Protein AF-A0AA37XIS6-F1 (afdb_monomer_lite)

Secondary structure (DSSP, 8-state):
-HHHHHHHH---HHHHHHHHHHHHH-EE-GGG-EE--S--SS-------HHHHHHHHHHHHHHH-GGGS------

Structure (mmCIF, N/CA/C/O backbone):
data_AF-A0AA37XIS6-F1
#
_entry.id   AF-A0AA37XIS6-F1
#
loop_
_atom_site.group_PDB
_atom_site.id
_atom_site.type_symbol
_atom_site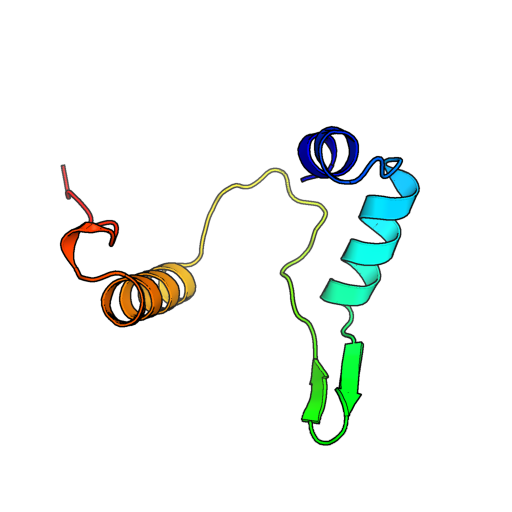.label_atom_id
_atom_site.label_alt_id
_atom_site.label_comp_id
_atom_site.label_asym_id
_atom_site.label_entity_id
_atom_site.label_seq_id
_atom_site.pdbx_PDB_ins_code
_atom_site.Cartn_x
_atom_site.Cartn_y
_atom_site.Cartn_z
_atom_site.occupancy
_atom_site.B_iso_or_equiv
_atom_site.auth_seq_id
_atom_site.auth_comp_id
_atom_site.auth_asym_id
_atom_site.auth_atom_id
_atom_site.pdbx_PDB_model_num
ATOM 1 N N . MET A 1 1 ? -0.534 5.425 -4.093 1.00 95.69 1 MET A N 1
ATOM 2 C CA . MET A 1 1 ? 0.727 4.691 -3.834 1.00 95.69 1 MET A CA 1
ATOM 3 C C . MET A 1 1 ? 1.956 5.450 -4.334 1.00 95.69 1 MET A C 1
ATOM 5 O O . MET A 1 1 ? 2.715 5.914 -3.500 1.00 95.69 1 MET A O 1
ATOM 9 N N . GLN A 1 2 ? 2.154 5.614 -5.651 1.00 97.50 2 GLN A N 1
ATOM 10 C CA . GLN A 1 2 ? 3.381 6.215 -6.214 1.00 97.50 2 GLN A CA 1
ATOM 11 C C . GLN A 1 2 ? 3.679 7.630 -5.688 1.00 97.50 2 GLN A C 1
ATOM 13 O O . GLN A 1 2 ? 4.796 7.890 -5.254 1.00 97.50 2 GLN A O 1
ATOM 18 N N . GLN A 1 3 ? 2.672 8.511 -5.650 1.00 97.81 3 GLN A N 1
ATOM 19 C CA . GLN A 1 3 ? 2.818 9.877 -5.123 1.00 97.81 3 GLN A CA 1
ATOM 20 C C . GLN A 1 3 ? 3.284 9.885 -3.657 1.00 97.81 3 GLN A C 1
ATOM 22 O O . GLN A 1 3 ? 4.241 10.569 -3.308 1.00 97.81 3 GLN A O 1
ATOM 27 N N . GLU A 1 4 ? 2.658 9.066 -2.807 1.00 98.12 4 GLU A N 1
ATOM 28 C CA . GLU A 1 4 ? 3.021 8.966 -1.389 1.00 98.12 4 GLU A CA 1
ATOM 29 C C . GLU A 1 4 ? 4.403 8.333 -1.181 1.00 98.12 4 GLU A C 1
ATOM 31 O O . GLU A 1 4 ? 5.140 8.770 -0.302 1.00 98.12 4 GLU A O 1
ATOM 36 N N . ALA A 1 5 ? 4.795 7.353 -2.002 1.00 98.12 5 ALA A N 1
ATOM 37 C CA . ALA A 1 5 ? 6.135 6.768 -1.951 1.00 98.12 5 ALA A CA 1
ATOM 38 C C . ALA A 1 5 ? 7.223 7.778 -2.357 1.00 98.12 5 ALA A C 1
ATOM 40 O O . ALA A 1 5 ? 8.281 7.822 -1.730 1.00 98.12 5 ALA A O 1
ATOM 41 N N . ALA A 1 6 ? 6.959 8.629 -3.353 1.00 98.25 6 ALA A N 1
ATOM 42 C CA . ALA A 1 6 ? 7.859 9.724 -3.700 1.00 98.25 6 ALA A CA 1
ATOM 43 C C . ALA A 1 6 ? 7.969 10.734 -2.547 1.00 98.25 6 ALA A C 1
ATOM 45 O O . ALA A 1 6 ? 9.076 11.084 -2.150 1.00 98.25 6 ALA A O 1
ATOM 46 N N . ARG A 1 7 ? 6.833 11.134 -1.956 1.00 98.44 7 ARG A N 1
ATOM 47 C CA . ARG A 1 7 ? 6.773 12.140 -0.884 1.00 98.44 7 ARG A CA 1
ATOM 48 C C . ARG A 1 7 ? 7.398 11.682 0.436 1.00 98.44 7 ARG A C 1
ATOM 50 O O . ARG A 1 7 ? 8.057 12.474 1.096 1.00 98.44 7 ARG A O 1
ATOM 57 N N . LYS A 1 8 ? 7.148 10.437 0.852 1.00 98.19 8 LYS A N 1
ATOM 58 C CA . LYS A 1 8 ? 7.539 9.927 2.181 1.00 98.19 8 LYS A CA 1
ATOM 59 C C . LYS A 1 8 ? 8.846 9.145 2.175 1.00 98.19 8 LYS A C 1
ATOM 61 O O . LYS A 1 8 ? 9.534 9.125 3.187 1.00 98.19 8 LYS A O 1
ATOM 66 N N . LEU A 1 9 ? 9.164 8.477 1.066 1.00 97.88 9 LEU A N 1
ATOM 67 C CA . LEU A 1 9 ? 10.295 7.547 0.978 1.00 97.88 9 LEU A CA 1
ATOM 68 C C . LEU A 1 9 ? 11.348 7.987 -0.050 1.00 97.88 9 LEU A C 1
ATOM 70 O O . LEU A 1 9 ? 12.344 7.288 -0.224 1.00 97.88 9 LEU A O 1
ATOM 74 N N . ASN A 1 10 ? 11.142 9.110 -0.753 1.00 97.94 10 ASN A N 1
ATOM 75 C CA . ASN A 1 10 ? 11.998 9.586 -1.849 1.00 97.94 10 ASN A CA 1
ATOM 76 C C . ASN A 1 10 ? 12.200 8.547 -2.969 1.00 97.94 10 ASN A C 1
ATOM 78 O O . ASN A 1 10 ? 13.233 8.511 -3.643 1.00 97.94 10 ASN A O 1
ATOM 82 N N . PHE A 1 11 ? 11.221 7.662 -3.182 1.00 98.50 11 PHE A N 1
ATOM 83 C CA . PHE A 1 11 ? 11.302 6.667 -4.248 1.00 98.50 11 PHE A CA 1
ATOM 84 C C . PHE A 1 11 ? 10.851 7.267 -5.575 1.00 98.50 11 PHE A C 1
ATOM 86 O O . PHE A 1 11 ? 9.745 7.789 -5.701 1.00 98.50 11 PHE A O 1
ATOM 93 N N . ARG A 1 12 ? 11.692 7.121 -6.604 1.00 98.00 12 ARG A N 1
ATOM 94 C CA . ARG A 1 12 ? 11.260 7.321 -7.992 1.00 98.00 12 ARG A CA 1
ATOM 95 C C . ARG A 1 12 ? 10.193 6.283 -8.344 1.00 98.00 12 ARG A C 1
ATOM 97 O O . ARG A 1 12 ? 10.274 5.143 -7.884 1.00 98.00 12 ARG A O 1
ATOM 104 N N . THR A 1 13 ? 9.275 6.632 -9.244 1.00 97.00 13 THR A N 1
ATOM 105 C CA . THR A 1 13 ? 8.174 5.757 -9.681 1.00 97.00 13 THR A CA 1
ATOM 106 C C . THR A 1 13 ? 8.637 4.352 -10.070 1.00 97.00 13 THR A C 1
ATOM 108 O O . THR A 1 13 ? 8.045 3.370 -9.626 1.00 97.00 13 THR A O 1
ATOM 111 N N . GLY A 1 14 ? 9.734 4.239 -10.830 1.00 98.00 14 GLY A N 1
ATOM 112 C CA . GLY A 1 14 ? 10.299 2.942 -11.224 1.00 98.00 14 GLY A CA 1
ATOM 113 C C . GLY A 1 14 ? 10.694 2.065 -10.030 1.00 98.00 14 GLY A C 1
ATOM 114 O O . GLY A 1 14 ? 10.371 0.881 -10.010 1.00 98.00 14 GLY A O 1
ATOM 115 N N . LYS A 1 15 ? 11.296 2.653 -8.986 1.00 98.38 15 LYS A N 1
ATOM 116 C CA . LYS A 1 15 ? 11.659 1.930 -7.758 1.00 98.38 15 LYS A CA 1
ATOM 117 C C . LYS A 1 15 ? 10.418 1.479 -6.990 1.00 98.38 15 LYS A C 1
ATOM 119 O O . LYS A 1 15 ? 10.367 0.334 -6.555 1.00 98.38 15 LYS A O 1
ATOM 124 N N . THR A 1 16 ? 9.407 2.342 -6.854 1.00 98.38 16 THR A N 1
ATOM 125 C CA . THR A 1 16 ? 8.138 1.969 -6.207 1.00 98.38 16 THR A CA 1
ATOM 126 C C . THR A 1 16 ? 7.486 0.785 -6.910 1.00 98.38 16 THR A C 1
ATOM 128 O O . THR A 1 16 ? 7.054 -0.150 -6.243 1.00 98.38 16 THR A O 1
ATOM 131 N N . MET A 1 17 ? 7.439 0.802 -8.244 1.00 98.31 17 MET A N 1
ATOM 132 C CA . MET A 1 17 ? 6.804 -0.280 -8.993 1.00 98.31 17 MET A CA 1
ATOM 133 C C . MET A 1 17 ? 7.598 -1.581 -8.959 1.00 98.31 17 MET A C 1
ATOM 135 O O . MET A 1 17 ? 6.986 -2.638 -8.876 1.00 98.31 17 MET A O 1
ATOM 139 N N . MET A 1 18 ? 8.930 -1.511 -8.975 1.00 98.25 18 MET A N 1
ATOM 140 C CA . MET A 1 18 ? 9.793 -2.684 -8.829 1.00 98.25 18 MET A CA 1
ATOM 141 C C . MET A 1 18 ? 9.588 -3.370 -7.472 1.00 98.25 18 MET A C 1
ATOM 143 O O . MET A 1 18 ? 9.376 -4.576 -7.426 1.00 98.25 18 MET A O 1
ATOM 147 N N . VAL A 1 19 ? 9.584 -2.608 -6.372 1.00 98.00 19 VAL A N 1
ATOM 148 C CA . VAL A 1 19 ? 9.347 -3.174 -5.032 1.00 98.00 19 VAL A CA 1
ATOM 149 C C . VAL A 1 19 ? 7.923 -3.724 -4.917 1.00 98.00 19 VAL A C 1
ATOM 151 O O . VAL A 1 19 ? 7.728 -4.819 -4.406 1.00 98.00 19 VAL A O 1
ATOM 154 N N . ALA A 1 20 ? 6.921 -3.006 -5.431 1.00 98.25 20 ALA A N 1
ATOM 155 C CA . ALA A 1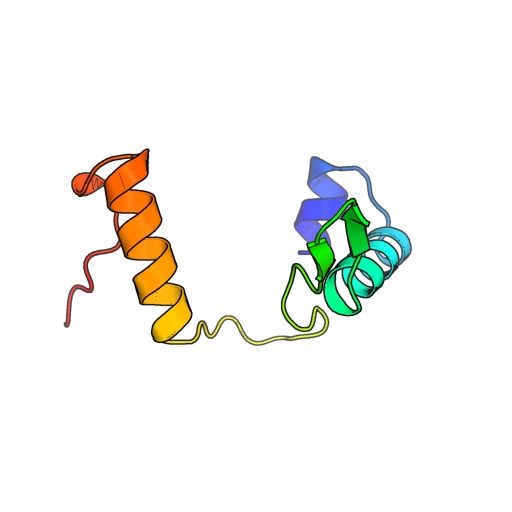 20 ? 5.540 -3.485 -5.417 1.00 98.25 20 ALA A CA 1
ATOM 156 C C . ALA A 1 20 ? 5.357 -4.783 -6.229 1.00 98.25 20 ALA A C 1
ATOM 158 O O . ALA A 1 20 ? 4.617 -5.658 -5.795 1.00 98.25 20 ALA A O 1
ATOM 159 N N . GLN A 1 21 ? 6.057 -4.942 -7.361 1.00 98.31 21 GLN A N 1
ATOM 160 C CA . GLN A 1 21 ? 6.058 -6.194 -8.128 1.00 98.31 21 GLN A CA 1
ATOM 161 C C . GLN A 1 21 ? 6.561 -7.362 -7.271 1.00 98.31 21 GLN A C 1
ATOM 163 O O . GLN A 1 21 ? 5.885 -8.381 -7.189 1.00 98.31 21 GLN A O 1
ATOM 168 N N . GLN A 1 22 ? 7.691 -7.190 -6.580 1.00 97.44 22 GLN A N 1
ATOM 169 C CA . GLN A 1 22 ? 8.258 -8.225 -5.707 1.00 97.44 22 GLN A CA 1
ATOM 170 C C . GLN A 1 22 ? 7.311 -8.593 -4.559 1.00 97.44 22 GLN A C 1
ATOM 172 O O . GLN A 1 22 ? 7.155 -9.762 -4.233 1.00 97.44 22 GLN A O 1
ATOM 177 N N . LEU A 1 23 ? 6.641 -7.606 -3.960 1.00 97.62 23 LEU A N 1
ATOM 178 C CA . LEU A 1 23 ? 5.660 -7.860 -2.903 1.00 97.62 23 LEU A CA 1
ATOM 179 C C . LEU A 1 23 ? 4.420 -8.605 -3.419 1.00 97.62 23 LEU A C 1
ATOM 181 O O . LEU A 1 23 ? 3.832 -9.374 -2.665 1.00 97.62 23 LEU A O 1
ATOM 185 N N . TYR A 1 24 ? 4.016 -8.377 -4.670 1.00 97.94 24 TYR A N 1
ATOM 186 C CA . TYR A 1 24 ? 2.887 -9.068 -5.297 1.00 97.94 24 TYR A CA 1
ATOM 187 C C . TYR A 1 24 ? 3.237 -10.511 -5.689 1.00 97.94 24 TYR A C 1
ATOM 189 O O . TYR A 1 24 ? 2.492 -11.428 -5.357 1.00 97.94 24 TYR A O 1
ATOM 197 N N . GLU A 1 25 ? 4.375 -10.718 -6.360 1.00 97.31 25 GLU A N 1
ATOM 198 C CA . GLU A 1 25 ? 4.872 -12.051 -6.751 1.00 97.31 25 GLU A CA 1
ATOM 199 C C . GLU A 1 25 ? 5.253 -12.900 -5.536 1.00 97.31 25 GLU A C 1
ATOM 201 O O . GLU A 1 25 ? 5.130 -14.124 -5.549 1.00 97.31 25 GLU A O 1
ATOM 206 N N . GLY A 1 26 ? 5.666 -12.220 -4.471 1.00 95.88 26 GLY A N 1
ATOM 207 C CA . GLY A 1 26 ? 5.913 -12.780 -3.165 1.00 95.88 26 GLY A CA 1
ATOM 208 C C . GLY A 1 26 ? 7.376 -12.731 -2.765 1.00 95.88 26 GLY A C 1
ATOM 209 O O . GLY A 1 26 ? 8.297 -12.742 -3.581 1.00 95.88 26 GLY A O 1
ATOM 210 N N . ILE A 1 27 ? 7.578 -12.686 -1.453 1.00 94.75 27 ILE A N 1
ATOM 211 C CA . ILE A 1 27 ? 8.901 -12.699 -0.837 1.00 94.75 27 ILE A CA 1
ATOM 212 C C . ILE A 1 27 ? 9.038 -13.921 0.065 1.00 94.75 27 ILE A C 1
ATOM 214 O O . ILE A 1 27 ? 8.054 -14.403 0.626 1.00 94.75 27 ILE A O 1
ATOM 218 N N . SER A 1 28 ? 10.262 -14.427 0.205 1.00 92.69 28 SER A N 1
ATOM 219 C CA . SER A 1 28 ? 10.541 -15.531 1.124 1.00 92.69 28 SER A CA 1
ATOM 220 C C . SER A 1 28 ? 10.479 -15.034 2.569 1.00 92.69 28 SER A C 1
ATOM 222 O O . SER A 1 28 ? 11.289 -14.201 2.977 1.00 92.69 28 SER A O 1
ATOM 224 N N . LEU A 1 29 ? 9.530 -15.556 3.348 1.00 89.56 29 LEU A N 1
ATOM 225 C CA . LEU A 1 29 ? 9.348 -15.235 4.771 1.00 89.56 29 LEU A CA 1
ATOM 226 C C . LEU A 1 29 ? 10.018 -16.279 5.680 1.00 89.56 29 LEU A C 1
ATOM 228 O O . LEU A 1 29 ? 9.493 -16.674 6.723 1.00 89.56 29 LEU A O 1
ATOM 232 N N . GLY A 1 30 ? 11.190 -16.766 5.273 1.00 86.06 30 GLY A N 1
ATOM 233 C CA . GLY A 1 30 ? 11.927 -17.797 5.998 1.00 86.06 30 GLY A CA 1
ATOM 234 C C . GLY A 1 30 ? 11.208 -19.145 5.944 1.00 86.06 30 GLY A C 1
ATOM 235 O O . GLY A 1 30 ? 11.003 -19.702 4.869 1.00 86.06 30 GLY A O 1
ATOM 236 N N . LYS A 1 31 ? 10.824 -19.688 7.106 1.00 79.62 31 LYS A N 1
ATOM 237 C CA . LYS A 1 31 ? 10.231 -21.037 7.209 1.00 79.62 31 LYS A CA 1
ATOM 238 C C . LYS A 1 31 ? 8.841 -21.165 6.562 1.00 79.62 31 LYS A C 1
ATOM 240 O O . LYS A 1 31 ? 8.386 -22.284 6.369 1.00 79.62 31 LYS A O 1
ATOM 245 N N . GLY A 1 32 ? 8.180 -20.048 6.244 1.00 77.69 32 GLY A N 1
ATOM 246 C CA . GLY A 1 32 ? 6.828 -20.013 5.670 1.00 77.69 32 GLY A CA 1
ATOM 247 C C . GLY A 1 32 ? 6.751 -20.093 4.140 1.00 77.69 32 GLY A C 1
ATOM 248 O O . GLY A 1 32 ? 5.649 -20.107 3.606 1.00 77.69 32 GLY A O 1
ATOM 249 N N . GLY A 1 33 ? 7.887 -20.145 3.433 1.00 88.88 33 GLY A N 1
ATOM 250 C CA . GLY A 1 33 ? 7.918 -20.133 1.966 1.00 88.88 33 GLY A CA 1
ATOM 251 C C . GLY A 1 33 ? 7.740 -18.736 1.355 1.00 88.88 33 GLY A C 1
ATOM 252 O O . GLY A 1 33 ? 7.904 -17.718 2.033 1.00 88.88 33 GLY A O 1
ATOM 253 N N . THR A 1 34 ? 7.466 -18.698 0.047 1.00 92.94 34 THR A N 1
ATOM 254 C CA . THR A 1 34 ? 7.232 -17.460 -0.713 1.00 92.94 34 THR A CA 1
ATOM 255 C C . THR A 1 34 ? 5.770 -17.044 -0.604 1.00 92.94 34 THR A C 1
ATOM 257 O O . THR A 1 34 ? 4.891 -17.791 -1.029 1.00 92.94 34 THR A O 1
ATOM 260 N N . THR A 1 35 ? 5.519 -15.837 -0.096 1.00 95.50 35 THR A N 1
ATOM 261 C CA . THR A 1 35 ? 4.161 -15.322 0.127 1.00 95.50 35 THR A CA 1
ATOM 262 C C . THR A 1 35 ? 3.977 -13.960 -0.529 1.00 95.50 35 THR A C 1
ATOM 264 O O . THR A 1 35 ? 4.783 -13.052 -0.311 1.00 95.50 35 THR A O 1
ATOM 267 N N . GLY A 1 36 ? 2.897 -13.809 -1.301 1.00 96.69 36 GLY A N 1
ATOM 268 C CA . GLY A 1 36 ? 2.429 -12.522 -1.821 1.00 96.69 36 GLY A CA 1
ATOM 269 C C . GLY A 1 36 ? 1.849 -11.661 -0.699 1.00 96.69 36 GLY A C 1
ATOM 270 O O . GLY A 1 36 ? 0.954 -12.094 0.022 1.00 96.69 36 GLY A O 1
ATOM 271 N N . LEU A 1 37 ? 2.371 -10.449 -0.538 1.00 96.44 37 LEU A N 1
ATOM 272 C CA . LEU A 1 37 ? 2.051 -9.555 0.580 1.00 96.44 37 LEU A CA 1
ATOM 273 C C . LEU A 1 37 ? 1.073 -8.437 0.225 1.00 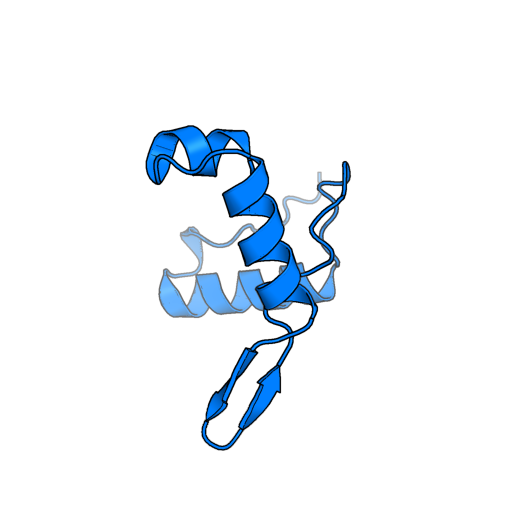96.44 37 LEU A C 1
ATOM 275 O O . LEU A 1 37 ? 0.507 -7.809 1.116 1.00 96.44 37 LEU A O 1
ATOM 279 N N . ILE A 1 38 ? 0.899 -8.149 -1.062 1.00 97.69 38 ILE A N 1
ATOM 280 C CA . ILE A 1 38 ? -0.019 -7.113 -1.536 1.00 97.69 38 ILE A CA 1
ATOM 281 C C . ILE A 1 38 ? -0.851 -7.630 -2.707 1.00 97.69 38 ILE A C 1
ATOM 283 O O . ILE A 1 38 ? -0.480 -8.584 -3.388 1.00 97.69 38 ILE A O 1
ATOM 287 N N . THR A 1 39 ? -1.968 -6.960 -2.976 1.00 97.75 39 THR A N 1
ATOM 288 C CA . THR A 1 39 ? -2.751 -7.175 -4.195 1.00 97.75 39 THR A CA 1
ATOM 289 C C . THR A 1 39 ? -2.065 -6.554 -5.413 1.00 97.75 39 THR A C 1
ATOM 291 O O . THR A 1 39 ? -1.066 -5.839 -5.303 1.00 97.75 39 THR A O 1
ATOM 294 N N . TYR A 1 40 ? -2.607 -6.826 -6.601 1.00 97.69 40 TYR A N 1
ATOM 295 C CA . TYR A 1 40 ? -2.047 -6.318 -7.846 1.00 97.69 40 TYR A CA 1
ATOM 296 C C . TYR A 1 40 ? -1.924 -4.785 -7.837 1.00 97.69 40 TYR A C 1
ATOM 298 O O . TYR A 1 40 ? -2.897 -4.045 -7.700 1.00 97.69 40 TYR A O 1
ATOM 306 N N . MET A 1 41 ? -0.694 -4.309 -8.001 1.00 98.00 41 MET A N 1
ATOM 307 C CA . MET A 1 41 ? -0.286 -2.924 -7.767 1.00 98.00 41 MET A CA 1
ATOM 308 C C . MET A 1 41 ? -0.605 -1.952 -8.914 1.00 98.00 41 MET A C 1
ATOM 310 O O . MET A 1 41 ? -0.468 -0.739 -8.740 1.00 98.00 41 MET A O 1
ATOM 314 N N . ARG A 1 42 ? -0.988 -2.449 -10.098 1.00 96.81 42 ARG A N 1
ATOM 315 C CA . ARG A 1 42 ? -1.418 -1.618 -11.237 1.00 96.81 42 ARG A CA 1
ATOM 316 C C . ARG A 1 42 ? -2.942 -1.627 -11.310 1.00 96.81 42 ARG A C 1
ATOM 318 O O . ARG A 1 42 ? -3.535 -2.406 -12.044 1.00 96.81 42 ARG A O 1
ATOM 325 N N . THR A 1 43 ? -3.561 -0.771 -10.509 1.00 96.88 43 THR A N 1
ATOM 326 C CA . THR A 1 43 ? -5.015 -0.638 -10.405 1.00 96.88 43 THR A CA 1
ATOM 327 C C . THR A 1 43 ? -5.392 0.834 -10.267 1.00 96.88 43 THR A C 1
ATOM 329 O O . THR A 1 43 ? -4.678 1.609 -9.627 1.00 96.88 43 THR A O 1
ATOM 332 N N . ASP A 1 44 ? -6.511 1.219 -10.866 1.00 96.94 44 ASP A N 1
ATOM 333 C CA . ASP A 1 44 ? -7.206 2.493 -10.664 1.00 96.94 44 ASP A CA 1
ATOM 334 C C . ASP A 1 44 ? -8.357 2.370 -9.643 1.00 96.94 44 ASP A C 1
ATOM 336 O O . ASP A 1 44 ? -8.880 3.370 -9.145 1.00 96.94 44 ASP A O 1
ATOM 340 N N . SER A 1 45 ? -8.721 1.139 -9.280 1.00 97.00 45 SER A N 1
ATOM 341 C CA . SER A 1 45 ? -9.780 0.829 -8.330 1.00 97.00 45 SER A CA 1
ATOM 342 C C . SER A 1 45 ? -9.343 1.057 -6.882 1.00 97.00 45 SER A C 1
ATOM 344 O O . SER A 1 45 ? -8.271 0.632 -6.451 1.00 97.00 45 SER A O 1
ATOM 346 N N . LYS A 1 46 ? -10.248 1.654 -6.099 1.00 95.06 46 LYS A N 1
ATOM 347 C CA . LYS A 1 46 ? -10.172 1.747 -4.629 1.00 95.06 46 LYS A CA 1
ATOM 348 C C . LYS A 1 46 ? -11.071 0.719 -3.928 1.00 95.06 46 LYS A C 1
ATOM 350 O O . LYS A 1 46 ? -11.261 0.793 -2.717 1.00 95.06 46 LYS A O 1
ATOM 355 N N . ARG A 1 47 ? -11.683 -0.199 -4.685 1.00 96.56 47 ARG A N 1
ATOM 356 C CA . ARG A 1 47 ? -12.598 -1.216 -4.152 1.00 96.56 47 ARG A CA 1
ATOM 357 C C . ARG A 1 47 ? -11.830 -2.194 -3.264 1.00 96.56 47 ARG A C 1
ATOM 359 O O . ARG A 1 47 ? -10.827 -2.755 -3.691 1.00 96.56 47 ARG A O 1
ATOM 366 N N . ILE A 1 48 ? -12.366 -2.447 -2.076 1.00 95.31 48 ILE A N 1
ATOM 367 C CA . ILE A 1 48 ? -11.877 -3.458 -1.134 1.00 95.31 48 ILE A CA 1
ATOM 368 C C . ILE A 1 48 ? -12.910 -4.589 -1.090 1.00 95.31 48 ILE A C 1
ATOM 370 O O . ILE A 1 48 ? -14.111 -4.308 -1.074 1.00 95.31 48 ILE A O 1
ATOM 374 N N . ALA A 1 49 ? -12.454 -5.844 -1.120 1.00 95.75 49 ALA A N 1
ATOM 375 C CA . ALA A 1 49 ? -13.319 -7.014 -0.966 1.00 95.75 49 ALA A CA 1
ATOM 376 C C . ALA A 1 49 ? -13.955 -7.038 0.430 1.00 95.75 49 ALA A C 1
ATOM 378 O O . ALA A 1 49 ? -13.326 -6.615 1.397 1.00 95.75 49 ALA A O 1
ATOM 379 N N . ASP A 1 50 ? -15.183 -7.539 0.545 1.00 94.88 50 ASP A N 1
ATOM 380 C CA . ASP A 1 50 ? -15.897 -7.512 1.825 1.00 94.88 50 A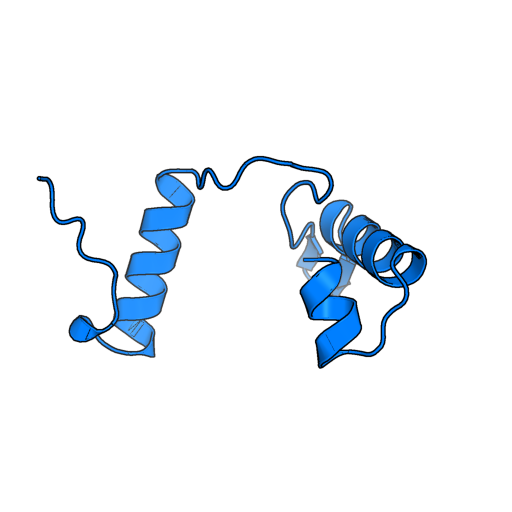SP A CA 1
ATOM 381 C C . ASP A 1 50 ? -15.222 -8.386 2.895 1.00 94.88 50 ASP A C 1
ATOM 383 O O . ASP A 1 50 ? -15.195 -7.988 4.055 1.00 94.88 50 ASP A O 1
ATOM 387 N N . SER A 1 51 ? -14.560 -9.485 2.505 1.00 95.19 51 SER A N 1
ATOM 388 C CA . SER A 1 51 ? -13.718 -10.282 3.414 1.00 95.19 51 SER A CA 1
ATOM 389 C C . SER A 1 51 ? -12.563 -9.467 4.003 1.00 95.19 51 SER A C 1
ATOM 391 O O . SER A 1 51 ? -12.406 -9.408 5.216 1.00 95.19 51 SER A O 1
ATOM 393 N N . ALA A 1 52 ? -11.817 -8.745 3.161 1.00 95.69 52 ALA A N 1
ATOM 394 C CA . ALA A 1 52 ? -10.710 -7.902 3.607 1.00 95.69 52 ALA A CA 1
ATOM 395 C C . ALA A 1 52 ? -11.184 -6.729 4.483 1.00 95.69 52 ALA A C 1
ATOM 397 O O . ALA A 1 52 ? -10.466 -6.310 5.386 1.00 95.69 52 ALA A O 1
ATOM 398 N N . LYS A 1 53 ? -12.391 -6.192 4.246 1.00 94.75 53 LYS A N 1
ATOM 399 C CA . LYS A 1 53 ? -12.976 -5.180 5.142 1.00 94.75 53 LYS A CA 1
ATOM 400 C C . LYS A 1 53 ? -13.256 -5.762 6.522 1.00 94.75 53 LYS A C 1
ATOM 402 O O . LYS A 1 53 ? -12.945 -5.097 7.500 1.00 94.75 53 LYS A O 1
ATOM 407 N N . GLN A 1 54 ? -13.827 -6.965 6.591 1.00 94.56 54 GLN A N 1
ATOM 408 C CA . GLN A 1 54 ? -14.109 -7.620 7.866 1.00 94.56 54 GLN A CA 1
ATOM 409 C C . GLN A 1 54 ? -12.817 -7.897 8.641 1.00 94.56 54 GLN A C 1
ATOM 411 O O . GLN A 1 54 ? -12.710 -7.478 9.786 1.00 94.56 54 GLN A O 1
ATOM 416 N N . GLU A 1 55 ? -11.805 -8.480 7.991 1.00 96.06 55 GLU A N 1
ATOM 417 C CA . GLU A 1 55 ? -10.498 -8.749 8.610 1.00 96.06 55 GLU A CA 1
ATOM 418 C C . GLU A 1 55 ? -9.834 -7.473 9.153 1.00 96.06 55 GLU A C 1
ATOM 420 O O . GLU A 1 55 ? -9.304 -7.458 10.262 1.00 96.06 55 GLU A O 1
ATOM 425 N N . VAL A 1 56 ? -9.884 -6.373 8.391 1.00 95.44 56 VAL A N 1
ATOM 426 C CA . VAL A 1 56 ? -9.339 -5.079 8.828 1.00 95.44 56 VAL A CA 1
ATOM 427 C C . VAL A 1 56 ? -10.146 -4.488 9.984 1.00 95.44 56 VAL A C 1
ATOM 429 O O . VAL A 1 56 ? -9.549 -3.923 10.898 1.00 95.44 56 VAL A O 1
ATOM 432 N N . THR A 1 57 ? -11.476 -4.603 9.963 1.00 95.12 57 THR A N 1
ATOM 433 C CA . THR A 1 57 ? -12.335 -4.169 11.073 1.00 95.12 57 THR A CA 1
ATOM 434 C C . THR A 1 57 ? -11.963 -4.911 12.350 1.00 95.12 57 THR A C 1
ATOM 436 O O . THR A 1 57 ? -11.654 -4.255 13.342 1.00 95.12 57 THR A O 1
ATOM 439 N N . ASP A 1 58 ? -11.895 -6.241 12.303 1.00 95.56 58 ASP A N 1
ATOM 440 C CA . ASP A 1 58 ? -11.565 -7.078 13.460 1.00 95.56 58 ASP A CA 1
ATOM 441 C C . ASP A 1 58 ? -10.174 -6.722 14.017 1.00 95.56 58 ASP A C 1
ATOM 443 O O . ASP A 1 58 ? -10.018 -6.482 15.215 1.00 95.56 58 ASP A O 1
ATOM 447 N N . PHE A 1 59 ? -9.178 -6.565 13.135 1.00 96.88 59 PHE A N 1
ATOM 448 C CA . PHE A 1 59 ? -7.828 -6.142 13.516 1.00 96.88 59 PHE A CA 1
ATOM 449 C C . PHE A 1 59 ? -7.799 -4.762 14.191 1.00 96.88 59 PHE A C 1
ATOM 451 O O . PHE A 1 59 ? -7.069 -4.557 15.167 1.00 96.88 59 PHE A O 1
ATOM 458 N N . ILE A 1 60 ? -8.569 -3.794 13.681 1.00 96.50 60 ILE A N 1
ATOM 459 C CA . ILE A 1 60 ? -8.635 -2.446 14.259 1.00 96.50 60 ILE A CA 1
ATOM 460 C C . ILE A 1 60 ? -9.322 -2.479 15.624 1.00 96.50 60 ILE A C 1
ATOM 462 O O . ILE A 1 60 ? -8.843 -1.822 16.551 1.00 96.50 60 ILE A O 1
ATOM 466 N N . GLU A 1 61 ? -10.413 -3.234 15.764 1.00 95.56 61 GLU A N 1
ATOM 467 C CA . GLU A 1 61 ? -11.105 -3.385 17.044 1.00 95.56 61 GLU A CA 1
ATOM 468 C C . GLU A 1 61 ? -10.187 -3.983 18.113 1.00 95.56 61 GLU A C 1
ATOM 470 O O . GLU A 1 61 ? -10.159 -3.473 19.234 1.00 95.56 61 GLU A O 1
ATOM 475 N N . GLU A 1 62 ? -9.413 -5.012 17.761 1.00 96.69 62 GLU A N 1
ATOM 476 C CA . GLU A 1 62 ? -8.471 -5.672 18.669 1.00 96.69 62 GLU A CA 1
ATOM 477 C C . GLU A 1 62 ? -7.289 -4.764 19.037 1.00 96.69 62 GLU A C 1
ATOM 479 O O . GLU A 1 62 ? -6.922 -4.657 20.207 1.00 96.69 62 GLU A O 1
ATOM 484 N N . THR A 1 63 ? -6.705 -4.077 18.052 1.00 97.69 63 THR A N 1
ATOM 485 C CA . THR A 1 63 ? -5.443 -3.341 18.240 1.00 97.69 63 THR A CA 1
ATOM 486 C C . THR A 1 63 ? -5.649 -1.933 18.800 1.00 97.69 63 THR A C 1
ATOM 488 O O . THR A 1 63 ? -4.838 -1.447 19.588 1.00 97.69 63 THR A O 1
ATOM 491 N N . TYR A 1 64 ? -6.716 -1.249 18.381 1.00 96.38 64 TYR A N 1
ATOM 492 C CA . TYR A 1 64 ? -6.948 0.170 18.677 1.00 96.38 64 TYR A CA 1
ATOM 493 C C . TYR A 1 64 ? -8.254 0.421 19.440 1.00 96.38 64 TYR A C 1
ATOM 495 O O . TYR A 1 64 ? -8.457 1.516 19.966 1.00 96.38 64 TYR A O 1
ATOM 503 N N . GLY A 1 65 ? -9.125 -0.584 19.544 1.00 93.50 65 GLY A N 1
ATOM 504 C CA . GLY A 1 65 ? -10.427 -0.482 20.189 1.00 93.50 65 GLY A CA 1
ATOM 505 C C . GLY A 1 65 ? -11.549 -0.121 19.217 1.00 93.50 65 GLY A C 1
ATOM 506 O O . GLY A 1 65 ? -11.356 0.542 18.196 1.00 93.50 65 GLY A O 1
ATOM 507 N N . LYS A 1 66 ? -12.771 -0.522 19.584 1.00 92.69 66 LYS A N 1
ATOM 508 C CA . LYS A 1 66 ? -13.963 -0.433 18.724 1.00 92.69 66 LYS A CA 1
ATOM 509 C C . LYS A 1 66 ? -14.215 0.953 18.146 1.00 92.69 66 LYS A C 1
ATOM 511 O O . LYS A 1 66 ? -14.550 1.068 16.979 1.00 92.69 66 LYS A O 1
ATOM 516 N N . ASN A 1 67 ? -13.967 2.016 18.910 1.00 93.75 67 ASN A N 1
ATOM 517 C CA . ASN A 1 67 ? -14.207 3.397 18.472 1.00 93.75 67 ASN A CA 1
ATOM 518 C C . ASN A 1 67 ? -13.415 3.816 17.216 1.00 93.75 67 ASN A C 1
ATOM 520 O O . ASN A 1 67 ? -13.781 4.804 16.584 1.00 93.75 67 ASN A O 1
ATOM 524 N N . 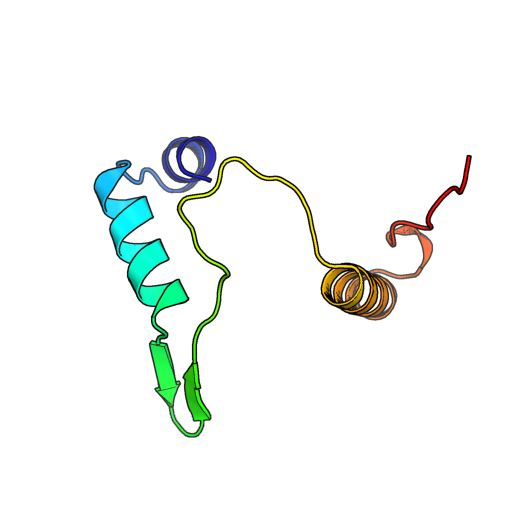TYR A 1 68 ? -12.351 3.091 16.855 1.00 93.69 68 TYR A N 1
ATOM 525 C CA . TYR A 1 68 ? -11.533 3.362 15.669 1.00 93.69 68 TYR A CA 1
ATOM 526 C C . TYR A 1 68 ? -11.931 2.523 14.451 1.00 93.69 68 TYR A C 1
ATOM 528 O O . TYR A 1 68 ? -11.499 2.826 13.337 1.00 93.69 68 TYR A O 1
ATOM 536 N N . ALA A 1 69 ? -12.749 1.486 14.639 1.00 90.38 69 ALA A N 1
ATOM 537 C CA . ALA A 1 69 ? -13.223 0.660 13.545 1.00 90.38 69 ALA A CA 1
ATOM 538 C C . ALA A 1 69 ? -14.297 1.393 12.732 1.00 90.38 69 ALA A C 1
ATOM 540 O O . ALA A 1 69 ? -15.159 2.109 13.260 1.00 90.38 69 ALA A O 1
ATOM 541 N N . ALA A 1 70 ? -14.248 1.211 11.411 1.00 82.44 70 ALA A N 1
ATOM 542 C CA . ALA A 1 70 ? -15.258 1.740 10.511 1.00 82.44 70 ALA A CA 1
ATOM 543 C C . ALA A 1 70 ? -16.549 0.933 10.676 1.00 82.44 70 ALA A C 1
ATOM 545 O O . ALA A 1 70 ? -16.780 -0.061 9.992 1.00 82.44 70 ALA A O 1
ATOM 546 N N . HIS A 1 71 ? -17.420 1.383 11.570 1.00 72.62 71 HIS A N 1
ATOM 547 C CA . HIS A 1 71 ? -18.775 0.867 11.642 1.00 72.62 71 HIS A CA 1
ATOM 548 C C . HIS A 1 71 ? -19.486 1.317 10.374 1.00 72.62 71 HIS A C 1
ATOM 550 O O . HIS A 1 71 ? -19.598 2.518 10.112 1.00 72.62 71 HIS A O 1
ATOM 556 N N . SER A 1 72 ? -19.926 0.370 9.547 1.00 59.47 72 SER A N 1
ATOM 557 C CA . SER A 1 72 ? -20.717 0.700 8.371 1.00 59.47 72 SER A CA 1
ATOM 558 C C . SER A 1 72 ? -21.981 1.428 8.831 1.00 59.47 72 SER A C 1
ATOM 560 O O . SER A 1 72 ? -22.954 0.795 9.239 1.00 59.47 72 SER A O 1
ATOM 562 N N . ASN A 1 73 ? -21.983 2.759 8.760 1.00 50.75 73 ASN A N 1
ATOM 563 C CA . ASN A 1 73 ? -23.215 3.524 8.734 1.00 50.75 73 ASN A CA 1
ATOM 564 C C . ASN A 1 73 ? -23.888 3.154 7.414 1.00 50.75 73 ASN A C 1
ATOM 566 O O . ASN A 1 73 ? -23.606 3.754 6.377 1.00 50.75 73 ASN A O 1
ATOM 570 N N . LYS A 1 74 ? -24.725 2.113 7.443 1.00 43.94 74 LYS A N 1
ATOM 571 C CA . LYS A 1 74 ? -25.741 1.900 6.416 1.00 43.94 74 LYS A CA 1
ATOM 572 C C . LYS A 1 74 ? -26.647 3.131 6.466 1.00 43.94 74 LYS A C 1
ATOM 574 O O . LYS A 1 74 ? -27.526 3.213 7.319 1.00 43.94 74 LYS A O 1
ATOM 579 N N . LYS A 1 75 ? -26.342 4.120 5.631 1.00 37.19 75 LYS A N 1
ATOM 580 C CA . LYS A 1 75 ? -27.328 5.085 5.155 1.00 37.19 75 LYS A CA 1
ATOM 581 C C . LYS A 1 75 ? -28.028 4.490 3.948 1.00 37.19 75 LYS A C 1
ATOM 583 O O . LYS A 1 75 ? -27.324 3.822 3.156 1.00 37.19 75 LYS A O 1
#

pLDDT: mean 92.58, std 11.78, range [37.19, 98.5]

Sequence (75 aa):
MQQEAARKLNFRTGKTMMVAQQLYEGISLGKGGTTGLITYMRTDSKRIADSAKQEVTDFIEETYGKNYAAHSNKK

InterPro domains:
  IPR000380 DNA topoisomerase, type IA [PTHR42785] (1-74)
  IPR013497 DNA topoisomerase, type IA, central [PF01131] (1-73)
  IPR013497 DNA topoisomerase, 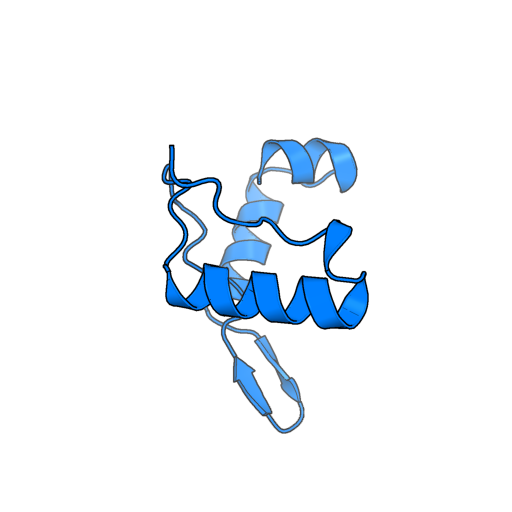type IA, central [PS52039] (1-75)
  IPR013826 DNA topoisomerase, type IA, central region, subdomain 3 [G3DSA:1.10.290.10] (1-74)
  IPR023405 DNA topoisomerase, type IA, core domain [SSF56712] (1-71)
  IPR023406 DNA topoisomerase, type IA, active site [PS00396] (21-44)

Radius of gyration: 15.79 Å; chains: 1; bounding box: 39×33×31 Å

Organism: NCBI:txid526944

Foldseek 3Di:
DQVVCCVPVVDDSVRVVVVLVDLQQADQPDPVGTDRNDHDPPDPDPDDDPVVLVVVQVVCCVPPNNVPGPDPPPD